Protein AF-A0A4S1W8I6-F1 (afdb_monomer)

Secondary structure (DSSP, 8-state):
------TTSS--SS---HHHHHHHHHHHHHHHHHHHSSEEEEEEEEEEEE-SSEEEEEEEEEEESSTT-S---EEEEEEEEETTS--EEEETTT---

Structure (mmCIF, N/CA/C/O backbone):
data_AF-A0A4S1W8I6-F1
#
_entry.id   AF-A0A4S1W8I6-F1
#
loop_
_atom_site.group_PDB
_atom_site.id
_atom_site.type_symbol
_atom_site.label_atom_id
_atom_site.label_alt_id
_atom_site.label_comp_id
_atom_site.label_asym_id
_atom_site.label_entity_id
_atom_site.label_seq_id
_atom_site.pdbx_PDB_ins_code
_atom_site.Cartn_x
_atom_site.Cartn_y
_atom_site.Cartn_z
_atom_site.occupancy
_atom_site.B_iso_or_equiv
_atom_site.auth_seq_id
_atom_site.auth_comp_id
_atom_site.auth_asym_id
_atom_site.auth_atom_id
_atom_site.pdbx_PDB_model_num
ATOM 1 N N . MET A 1 1 ? -9.635 1.927 -38.902 1.00 42.09 1 MET A N 1
ATOM 2 C CA . MET A 1 1 ? -10.028 1.841 -37.483 1.00 42.09 1 MET A CA 1
ATOM 3 C C . MET A 1 1 ? -9.776 0.397 -37.063 1.00 42.09 1 MET A C 1
ATOM 5 O O . MET A 1 1 ? -10.623 -0.432 -37.365 1.00 42.09 1 MET A O 1
ATOM 9 N N . PRO A 1 2 ? -8.584 0.035 -36.561 1.00 39.44 2 PRO A N 1
ATOM 10 C CA . PRO A 1 2 ? -8.314 -1.339 -36.157 1.00 39.44 2 PRO A CA 1
ATOM 11 C C . PRO A 1 2 ? -8.496 -1.500 -34.643 1.00 39.44 2 PRO A C 1
ATOM 13 O O . PRO A 1 2 ? -7.906 -0.751 -33.872 1.00 39.44 2 PRO A O 1
ATOM 16 N N . ASP A 1 3 ? -9.380 -2.437 -34.297 1.00 42.81 3 ASP A N 1
ATOM 17 C C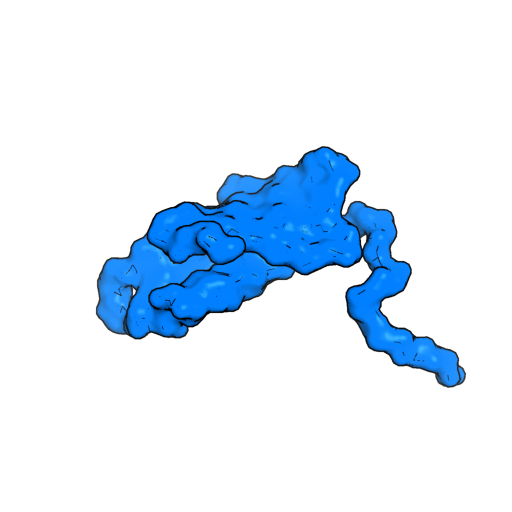A . ASP A 1 3 ? -9.399 -3.306 -33.114 1.00 42.81 3 ASP A CA 1
ATOM 18 C C . ASP A 1 3 ? -8.689 -2.765 -31.861 1.00 42.81 3 ASP A C 1
ATOM 20 O O . ASP A 1 3 ? -7.470 -2.846 -31.757 1.00 42.81 3 ASP A O 1
ATOM 24 N N . ILE A 1 4 ? -9.453 -2.194 -30.921 1.00 43.81 4 ILE A N 1
ATOM 25 C CA . ILE A 1 4 ? -8.957 -1.766 -29.605 1.00 43.81 4 ILE A CA 1
ATOM 26 C C . ILE A 1 4 ? -8.945 -3.015 -28.714 1.00 43.81 4 ILE A C 1
ATOM 28 O O . ILE A 1 4 ? -10.016 -3.426 -28.253 1.00 43.81 4 ILE A 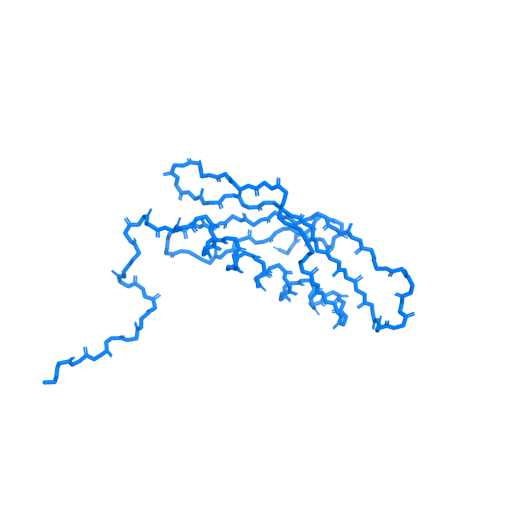O 1
ATOM 32 N N . PRO A 1 5 ? -7.783 -3.633 -28.443 1.00 41.09 5 PRO A N 1
ATOM 33 C CA . PRO A 1 5 ? -7.710 -4.723 -27.489 1.00 41.09 5 PRO A CA 1
ATOM 34 C C . PRO A 1 5 ? -7.923 -4.112 -26.103 1.00 41.09 5 PRO A C 1
ATOM 36 O O . PRO A 1 5 ? -7.398 -3.036 -25.810 1.00 41.09 5 PRO A O 1
ATOM 39 N N . ALA A 1 6 ? -8.686 -4.778 -25.235 1.00 38.53 6 ALA A N 1
ATOM 40 C CA . ALA A 1 6 ? -8.767 -4.394 -23.829 1.00 38.53 6 ALA A CA 1
ATOM 41 C C . ALA A 1 6 ? -7.330 -4.191 -23.287 1.00 38.53 6 ALA A C 1
ATOM 43 O O . ALA A 1 6 ? -6.542 -5.140 -23.368 1.00 38.53 6 ALA A O 1
ATOM 44 N N . PRO A 1 7 ? -6.952 -2.996 -22.783 1.00 36.47 7 PRO A N 1
ATOM 45 C CA . PRO A 1 7 ? -5.568 -2.656 -22.426 1.00 36.47 7 PRO A CA 1
ATOM 46 C C . PRO A 1 7 ? -5.139 -3.317 -21.103 1.00 36.47 7 PRO A C 1
ATOM 48 O O . PRO A 1 7 ? -4.759 -2.659 -20.140 1.00 36.47 7 PRO A O 1
ATOM 51 N N . GLY A 1 8 ? -5.278 -4.640 -21.021 1.00 40.66 8 GLY A N 1
ATOM 52 C CA . GLY A 1 8 ? -5.188 -5.402 -19.783 1.00 40.66 8 GLY A CA 1
ATOM 53 C C . GLY A 1 8 ? -3.998 -6.350 -19.671 1.00 40.66 8 GLY A C 1
ATOM 54 O O . GLY A 1 8 ? -3.672 -6.711 -18.546 1.00 40.66 8 GLY A O 1
ATOM 55 N N . ALA A 1 9 ? -3.340 -6.767 -20.763 1.00 38.16 9 ALA A N 1
ATOM 56 C CA . ALA A 1 9 ? -2.388 -7.886 -20.646 1.00 38.16 9 ALA A CA 1
ATOM 57 C C . ALA A 1 9 ? -1.179 -7.926 -21.603 1.00 38.16 9 ALA A C 1
ATOM 59 O O . ALA A 1 9 ? -0.202 -8.581 -21.257 1.00 38.16 9 ALA A O 1
ATOM 60 N N . ALA A 1 10 ? -1.192 -7.262 -22.766 1.00 40.44 10 ALA A N 1
ATOM 61 C CA . ALA A 1 10 ? -0.157 -7.472 -23.797 1.00 40.44 10 ALA A CA 1
ATOM 62 C C . ALA A 1 10 ? 0.977 -6.421 -23.840 1.00 40.44 10 ALA A C 1
ATOM 64 O O . ALA A 1 10 ? 1.955 -6.635 -24.544 1.00 40.44 10 ALA A O 1
ATOM 65 N N . ASP A 1 11 ? 0.882 -5.334 -23.067 1.00 43.31 11 ASP A N 1
ATOM 66 C CA . ASP A 1 11 ? 1.844 -4.207 -23.066 1.00 43.31 11 ASP A CA 1
ATOM 67 C C . ASP A 1 11 ? 2.774 -4.201 -21.826 1.00 43.31 11 ASP A C 1
ATOM 69 O O . ASP A 1 11 ? 3.252 -3.171 -21.360 1.00 43.31 11 ASP A O 1
ATOM 73 N N . TYR A 1 12 ? 2.996 -5.365 -21.209 1.00 50.88 12 TYR A N 1
ATOM 74 C CA . TYR A 1 12 ? 3.759 -5.485 -19.959 1.00 50.88 12 TYR A CA 1
ATOM 75 C C . TYR A 1 12 ? 5.249 -5.806 -20.228 1.00 50.88 12 TYR A C 1
ATOM 77 O O . TYR A 1 12 ? 5.711 -6.899 -19.911 1.00 50.88 12 TYR A O 1
ATOM 85 N N . ASP A 1 13 ? 6.011 -4.849 -20.777 1.00 43.38 13 ASP A N 1
ATOM 86 C CA . ASP A 1 13 ? 7.410 -5.026 -21.250 1.00 43.38 13 ASP A CA 1
ATOM 87 C C . ASP A 1 13 ? 8.509 -4.581 -20.245 1.00 43.38 13 ASP A C 1
ATOM 89 O O . ASP A 1 13 ? 9.652 -4.310 -20.598 1.00 43.38 13 ASP A O 1
ATOM 93 N N . GLY A 1 14 ? 8.196 -4.498 -18.945 1.00 42.00 14 GLY A N 1
ATOM 94 C CA . GLY A 1 14 ? 9.195 -4.201 -17.898 1.00 42.00 14 GLY A CA 1
ATOM 95 C C . GLY A 1 14 ? 9.375 -2.721 -17.528 1.00 42.00 14 GLY A C 1
ATOM 96 O O . GLY A 1 14 ? 10.269 -2.398 -16.748 1.00 42.00 14 GLY A O 1
ATOM 97 N N . LEU A 1 15 ? 8.494 -1.837 -18.001 1.00 46.12 15 LEU A N 1
ATOM 98 C CA . LEU A 1 15 ? 8.540 -0.391 -17.761 1.00 46.12 15 LEU A CA 1
ATOM 99 C C . LEU A 1 15 ? 7.458 0.079 -16.771 1.00 46.12 15 LEU A C 1
ATOM 101 O O . LEU A 1 15 ? 6.631 0.930 -17.077 1.00 46.12 15 LEU A O 1
ATOM 105 N N . TYR A 1 16 ? 7.415 -0.499 -15.573 1.00 54.28 16 TYR A N 1
ATOM 106 C CA . TYR A 1 16 ? 6.645 0.131 -14.500 1.00 54.28 16 TYR A CA 1
ATOM 107 C C . TYR A 1 16 ? 7.473 1.282 -13.932 1.00 54.28 16 TYR A C 1
ATOM 109 O O . TYR A 1 16 ? 8.439 1.029 -13.212 1.00 54.28 16 TYR A O 1
ATOM 117 N N . ASP A 1 17 ? 7.097 2.523 -14.254 1.00 65.31 17 ASP A N 1
ATOM 118 C CA . ASP A 1 17 ? 7.520 3.704 -13.503 1.00 65.31 17 ASP A CA 1
ATOM 119 C C . ASP A 1 17 ? 7.279 3.459 -12.012 1.00 65.31 17 ASP A C 1
ATOM 121 O O . ASP A 1 17 ? 6.255 2.885 -11.614 1.00 65.31 17 ASP A O 1
ATOM 125 N N . GLN A 1 18 ? 8.227 3.888 -11.180 1.00 68.56 18 GLN A N 1
ATOM 126 C CA . GLN A 1 18 ? 8.142 3.708 -9.731 1.00 68.56 18 GLN A CA 1
ATOM 127 C C . GLN A 1 18 ? 6.809 4.253 -9.185 1.00 68.56 18 GLN A C 1
ATOM 129 O O . GLN A 1 18 ? 6.232 3.643 -8.284 1.00 68.56 18 GLN A O 1
ATOM 134 N N . ASP A 1 19 ? 6.296 5.332 -9.780 1.00 74.25 19 ASP A N 1
ATOM 135 C CA . ASP A 1 19 ? 4.986 5.913 -9.484 1.00 74.25 19 ASP A CA 1
ATOM 136 C C . ASP A 1 19 ? 3.825 4.975 -9.831 1.00 74.25 19 ASP A C 1
ATOM 138 O O . ASP A 1 19 ? 2.993 4.690 -8.977 1.00 74.25 19 ASP A O 1
ATOM 142 N N . ALA A 1 20 ? 3.792 4.408 -11.041 1.00 75.44 20 ALA A N 1
ATOM 143 C CA . ALA A 1 20 ? 2.722 3.499 -11.456 1.00 75.44 20 ALA A CA 1
ATOM 144 C C . ALA A 1 20 ? 2.683 2.219 -10.603 1.00 75.44 20 ALA A C 1
ATOM 146 O O . ALA A 1 20 ? 1.610 1.691 -10.299 1.00 75.44 20 ALA A O 1
ATOM 147 N N . ALA A 1 21 ? 3.853 1.713 -10.203 1.00 77.00 21 ALA A N 1
ATOM 148 C CA . ALA A 1 21 ? 3.943 0.563 -9.313 1.00 77.00 21 ALA A CA 1
ATOM 149 C C . ALA A 1 21 ? 3.450 0.920 -7.902 1.00 77.00 21 ALA A C 1
ATOM 151 O O . ALA A 1 21 ? 2.673 0.166 -7.312 1.00 77.00 21 ALA A O 1
ATOM 152 N N . ALA A 1 22 ? 3.863 2.082 -7.384 1.00 79.88 22 ALA A N 1
ATOM 153 C CA . ALA A 1 22 ? 3.425 2.580 -6.088 1.00 79.88 22 ALA A CA 1
ATOM 154 C C . ALA A 1 22 ? 1.912 2.823 -6.045 1.00 79.88 22 ALA A C 1
ATOM 156 O O . ALA A 1 22 ? 1.283 2.398 -5.081 1.00 79.88 22 ALA A O 1
ATOM 157 N N . ASP A 1 23 ? 1.326 3.409 -7.089 1.00 82.38 23 ASP A N 1
ATOM 158 C CA . ASP A 1 23 ? -0.108 3.698 -7.184 1.00 82.38 23 ASP A CA 1
ATOM 159 C C . ASP A 1 23 ? -0.939 2.406 -7.207 1.00 82.38 23 ASP A C 1
ATOM 161 O O . ASP A 1 23 ? -1.817 2.200 -6.370 1.00 82.38 23 ASP A O 1
ATOM 165 N N . ARG A 1 24 ? -0.563 1.437 -8.057 1.00 83.00 24 ARG A N 1
ATOM 166 C CA . ARG A 1 24 ? -1.197 0.105 -8.088 1.00 83.00 24 ARG A CA 1
ATOM 167 C C . ARG A 1 24 ? -1.138 -0.602 -6.740 1.00 83.00 24 ARG A C 1
ATOM 169 O O . ARG A 1 24 ? -2.115 -1.218 -6.314 1.00 83.00 24 ARG A O 1
ATOM 176 N N . CYS A 1 25 ? 0.013 -0.534 -6.082 1.00 83.44 25 CYS A N 1
ATOM 177 C CA . CYS A 1 25 ? 0.198 -1.136 -4.774 1.00 83.44 25 CYS A CA 1
ATOM 178 C C . CYS A 1 25 ? -0.537 -0.387 -3.665 1.00 83.44 25 CYS A C 1
ATOM 180 O O . CYS A 1 25 ? -1.015 -1.033 -2.736 1.00 83.44 25 CYS A O 1
ATOM 182 N N . ALA A 1 26 ? -0.653 0.936 -3.760 1.00 84.69 26 ALA A N 1
ATOM 183 C CA . ALA A 1 26 ? -1.437 1.732 -2.833 1.00 84.69 26 ALA A CA 1
ATOM 184 C C . ALA A 1 26 ? -2.917 1.358 -2.935 1.00 84.69 26 ALA A C 1
ATOM 186 O O . ALA A 1 26 ? -3.501 0.981 -1.927 1.00 84.69 26 ALA A O 1
ATOM 187 N N . VAL A 1 27 ? -3.476 1.311 -4.148 1.00 85.69 27 VAL A N 1
ATOM 188 C CA . VAL A 1 27 ? -4.873 0.912 -4.384 1.00 85.69 27 VAL A CA 1
ATOM 189 C C . VAL A 1 27 ? -5.153 -0.501 -3.869 1.00 85.69 27 VAL A C 1
ATOM 191 O O . VAL A 1 27 ? -6.166 -0.735 -3.208 1.00 85.69 27 VAL A O 1
ATOM 194 N N . ALA A 1 28 ? -4.256 -1.456 -4.132 1.00 85.81 28 ALA A N 1
ATOM 195 C CA . ALA A 1 28 ? -4.406 -2.821 -3.631 1.00 85.81 28 ALA A CA 1
ATOM 196 C C . ALA A 1 28 ? -4.314 -2.881 -2.093 1.00 85.81 28 ALA A C 1
ATOM 198 O O . ALA A 1 28 ? -5.089 -3.593 -1.456 1.00 85.81 28 ALA A O 1
ATOM 199 N N . ALA A 1 29 ? -3.414 -2.096 -1.489 1.00 86.00 29 ALA A N 1
ATOM 200 C CA . ALA A 1 29 ? -3.286 -1.991 -0.039 1.00 86.00 29 ALA A CA 1
ATOM 201 C C . ALA A 1 29 ? -4.508 -1.360 0.617 1.00 86.00 29 ALA A C 1
ATOM 203 O O . ALA A 1 29 ? -4.974 -1.871 1.630 1.00 86.00 29 ALA A O 1
ATOM 204 N N . GLU A 1 30 ? -5.056 -0.301 0.031 1.00 86.69 30 GLU A N 1
ATOM 205 C CA . GLU A 1 30 ? -6.293 0.326 0.488 1.00 86.69 30 GLU A CA 1
ATOM 206 C C . GLU A 1 30 ? -7.465 -0.638 0.365 1.00 86.69 30 GLU A C 1
ATOM 208 O O . GLU A 1 30 ? -8.184 -0.824 1.337 1.00 86.69 30 GLU A O 1
ATOM 213 N N . THR A 1 31 ? -7.608 -1.321 -0.773 1.00 86.12 31 THR A N 1
ATOM 214 C CA . THR A 1 31 ? -8.686 -2.296 -0.991 1.00 86.12 31 THR A CA 1
ATOM 215 C C . THR A 1 31 ? -8.630 -3.420 0.039 1.00 86.12 31 THR A C 1
ATOM 217 O O . THR A 1 31 ? -9.648 -3.754 0.640 1.00 86.12 31 THR A O 1
ATOM 220 N N . GLN A 1 32 ? -7.444 -3.984 0.285 1.00 83.62 32 GLN A N 1
ATOM 221 C CA . GLN A 1 32 ? -7.284 -5.057 1.261 1.00 83.62 32 GLN A CA 1
ATOM 222 C C . GLN A 1 32 ? -7.513 -4.554 2.687 1.00 83.62 32 GLN A C 1
ATOM 224 O O . GLN A 1 32 ? -8.231 -5.181 3.457 1.00 83.62 32 GLN A O 1
ATOM 229 N N . ALA A 1 33 ? -6.976 -3.387 3.034 1.00 82.75 33 ALA A N 1
ATOM 230 C CA . ALA A 1 33 ? -7.193 -2.765 4.332 1.00 82.75 33 ALA A CA 1
ATOM 231 C C . ALA A 1 33 ? -8.667 -2.373 4.564 1.00 82.75 33 ALA A C 1
ATOM 233 O O . ALA A 1 33 ? -9.155 -2.485 5.688 1.00 82.75 33 ALA A O 1
ATOM 234 N N . GLN A 1 34 ? -9.398 -1.989 3.512 1.00 83.88 34 GLN A N 1
ATOM 235 C CA . GLN A 1 34 ? -10.837 -1.717 3.552 1.00 83.88 34 GLN A CA 1
ATOM 236 C C . GLN A 1 34 ? -11.671 -2.963 3.886 1.00 83.88 34 GLN A C 1
ATOM 238 O O . GLN A 1 34 ? -12.809 -2.840 4.334 1.00 83.88 34 GLN A O 1
ATOM 243 N N . GLN A 1 35 ? -11.127 -4.170 3.701 1.00 82.62 35 GLN A N 1
ATOM 244 C CA . GLN A 1 35 ? -11.791 -5.396 4.156 1.00 82.62 35 GLN A CA 1
ATOM 245 C C . GLN A 1 35 ? -11.761 -5.533 5.682 1.00 82.62 35 GLN A C 1
ATOM 247 O O . GLN A 1 35 ? -12.629 -6.188 6.253 1.00 82.62 35 GLN A O 1
ATOM 252 N N . PHE A 1 36 ? -10.776 -4.915 6.338 1.00 77.31 36 PHE A N 1
ATOM 253 C CA . PHE A 1 36 ? -10.611 -4.956 7.791 1.00 77.31 36 PHE A CA 1
ATOM 254 C C . PHE A 1 36 ? -11.176 -3.714 8.487 1.00 77.31 36 PHE A C 1
ATOM 256 O O . PHE A 1 36 ? -11.557 -3.797 9.650 1.00 77.31 36 PHE A O 1
ATOM 263 N N . ALA A 1 37 ? -11.239 -2.572 7.799 1.00 80.81 37 ALA A N 1
ATOM 264 C CA . ALA A 1 37 ? -11.713 -1.308 8.353 1.00 80.81 37 ALA A CA 1
ATOM 265 C C . ALA A 1 37 ? -12.573 -0.526 7.354 1.00 80.81 37 ALA A C 1
ATOM 267 O O . ALA A 1 37 ? -12.368 -0.588 6.149 1.00 80.81 37 ALA A O 1
ATOM 268 N N . ARG A 1 38 ? -13.508 0.293 7.848 1.00 82.06 38 ARG A N 1
ATOM 269 C CA . ARG A 1 38 ? -14.371 1.134 6.992 1.00 82.06 38 ARG A CA 1
ATOM 270 C 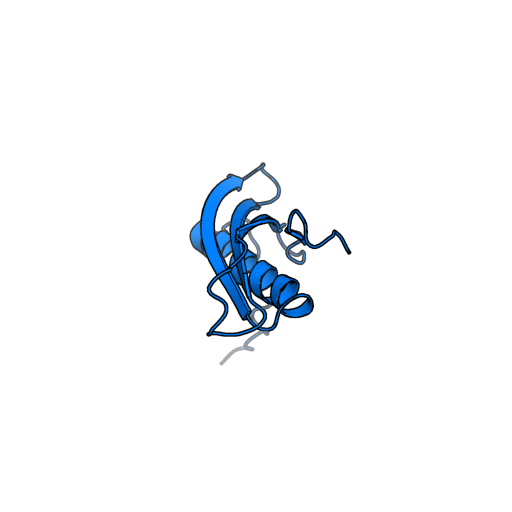C . ARG A 1 38 ? -13.611 2.182 6.183 1.00 82.06 38 ARG A C 1
ATOM 272 O O . ARG A 1 38 ? -14.036 2.546 5.089 1.00 82.06 38 ARG A O 1
ATOM 279 N N . LEU A 1 39 ? -12.522 2.694 6.736 1.00 82.75 39 LEU A N 1
ATOM 280 C CA . LEU A 1 39 ? -11.591 3.587 6.073 1.00 82.75 39 LEU A CA 1
ATOM 281 C C . LEU A 1 39 ? -10.243 2.904 6.029 1.00 82.75 39 LEU A C 1
ATOM 283 O O . LEU A 1 39 ? -9.721 2.508 7.067 1.00 82.75 39 LEU A O 1
ATOM 287 N N . ALA A 1 40 ? -9.657 2.846 4.844 1.00 85.19 40 ALA A N 1
ATOM 288 C CA . ALA A 1 40 ? -8.243 2.599 4.709 1.00 85.19 40 ALA A CA 1
ATOM 289 C C . ALA A 1 40 ? -7.659 3.555 3.687 1.00 85.19 40 ALA A C 1
ATOM 291 O O . ALA A 1 40 ? -8.257 3.782 2.635 1.00 85.19 40 ALA A O 1
ATOM 292 N N . ARG A 1 41 ? -6.513 4.137 4.027 1.00 86.25 41 ARG A N 1
ATOM 293 C CA . ARG A 1 41 ? -5.817 5.064 3.152 1.00 86.25 41 ARG A CA 1
ATOM 294 C C . ARG A 1 41 ? -4.318 4.908 3.260 1.00 86.25 41 ARG A C 1
ATOM 296 O O . ARG A 1 41 ? -3.768 4.954 4.359 1.00 86.25 41 ARG A O 1
ATOM 303 N N . VAL A 1 42 ? -3.641 4.784 2.128 1.00 87.69 42 VAL A N 1
ATOM 304 C CA . VAL A 1 42 ? -2.179 4.839 2.113 1.00 87.69 42 VAL A CA 1
ATOM 305 C C . VAL A 1 42 ? -1.738 6.281 2.323 1.00 87.69 42 VAL A C 1
ATOM 307 O O . VAL A 1 42 ? -2.126 7.183 1.587 1.00 87.69 42 VAL A O 1
ATOM 310 N N . THR A 1 43 ? -0.939 6.511 3.362 1.00 85.88 43 THR A N 1
ATOM 311 C CA . THR A 1 43 ? -0.478 7.857 3.732 1.00 85.88 43 THR A CA 1
ATOM 312 C C . THR A 1 43 ? 0.941 8.146 3.305 1.00 85.88 43 THR A C 1
ATOM 314 O O . THR A 1 43 ? 1.289 9.300 3.070 1.00 85.88 43 THR A O 1
ATOM 317 N N . ALA A 1 44 ? 1.772 7.113 3.218 1.00 85.06 44 ALA A N 1
ATOM 318 C CA . ALA A 1 44 ? 3.162 7.273 2.842 1.00 85.06 44 ALA A CA 1
ATOM 319 C C . ALA A 1 44 ? 3.689 6.010 2.176 1.00 85.06 44 ALA A C 1
ATOM 321 O O . ALA A 1 44 ? 3.491 4.906 2.681 1.00 85.06 44 ALA A O 1
ATOM 322 N N . ILE A 1 45 ? 4.443 6.185 1.097 1.00 87.12 45 ILE A N 1
ATOM 323 C CA . ILE A 1 45 ? 5.339 5.160 0.570 1.00 87.12 45 ILE A CA 1
ATOM 324 C C . ILE A 1 45 ? 6.712 5.415 1.191 1.00 87.12 45 ILE A C 1
ATOM 326 O O . ILE A 1 45 ? 7.268 6.500 1.058 1.00 87.12 45 ILE A O 1
ATOM 330 N N . THR A 1 46 ? 7.238 4.437 1.921 1.00 85.69 46 THR A N 1
ATOM 331 C CA . THR A 1 46 ? 8.535 4.541 2.606 1.00 85.69 46 THR A CA 1
ATOM 332 C C . THR A 1 46 ? 9.676 3.930 1.808 1.00 85.69 46 THR A C 1
ATOM 3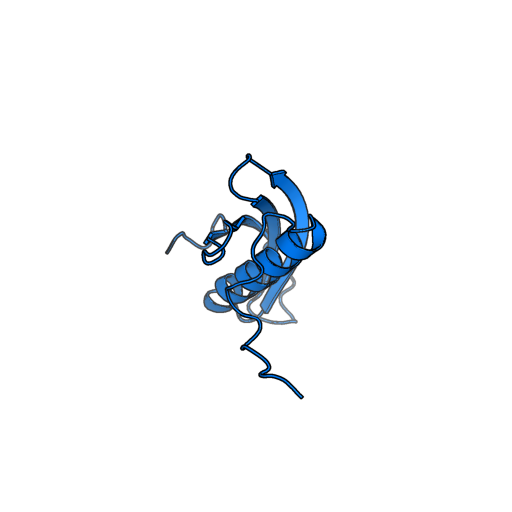34 O O . THR A 1 46 ? 10.823 4.293 2.026 1.00 85.69 46 THR A O 1
ATOM 337 N N . ASP A 1 47 ? 9.376 2.969 0.936 1.00 84.50 47 ASP A N 1
ATOM 338 C CA . ASP A 1 47 ? 10.381 2.202 0.205 1.00 84.50 47 ASP A CA 1
ATOM 339 C C . ASP A 1 47 ? 9.786 1.775 -1.135 1.00 84.50 47 ASP A C 1
ATOM 341 O O . ASP A 1 47 ? 8.647 1.304 -1.189 1.00 84.50 47 ASP A O 1
ATOM 345 N N . ASN A 1 48 ? 10.551 1.911 -2.210 1.00 80.56 48 ASN A N 1
ATOM 346 C CA . ASN A 1 48 ? 10.195 1.340 -3.498 1.00 80.56 48 ASN A CA 1
ATOM 347 C C . ASN A 1 48 ? 11.444 0.733 -4.129 1.00 80.56 48 ASN A C 1
ATOM 349 O O . ASN A 1 48 ? 12.396 1.443 -4.446 1.00 80.56 48 ASN A O 1
ATOM 353 N N . LEU A 1 49 ? 11.459 -0.591 -4.248 1.00 81.38 49 LEU A N 1
ATOM 354 C CA . LEU A 1 49 ? 12.637 -1.336 -4.658 1.00 81.38 49 LEU A CA 1
ATOM 355 C C . LEU A 1 49 ? 12.303 -2.302 -5.786 1.00 81.38 49 LEU A C 1
ATOM 357 O O . LEU A 1 49 ? 11.506 -3.226 -5.620 1.00 81.38 49 LEU A O 1
ATOM 361 N N . TRP A 1 50 ? 12.976 -2.140 -6.919 1.00 78.00 50 TRP A N 1
ATOM 362 C CA . TRP A 1 50 ? 12.958 -3.129 -7.988 1.00 78.00 50 TRP A CA 1
ATOM 363 C C . TRP A 1 50 ? 13.974 -4.229 -7.693 1.00 78.00 50 TRP A C 1
ATOM 365 O O . TRP A 1 50 ? 15.165 -3.964 -7.543 1.00 78.00 50 TRP A O 1
ATOM 375 N N . ASN A 1 51 ? 13.523 -5.481 -7.628 1.00 71.56 51 ASN A N 1
ATOM 376 C CA . ASN A 1 51 ? 14.403 -6.629 -7.376 1.00 71.56 51 ASN A CA 1
ATOM 377 C C . ASN A 1 51 ? 14.840 -7.365 -8.659 1.00 71.56 51 ASN A C 1
ATOM 379 O O . ASN A 1 51 ? 15.220 -8.535 -8.595 1.00 71.56 51 ASN A O 1
ATOM 383 N N . GLY A 1 52 ? 14.724 -6.727 -9.829 1.00 69.69 52 GLY A N 1
ATOM 384 C CA . GLY A 1 52 ? 15.046 -7.324 -11.131 1.00 69.69 52 GLY A CA 1
ATOM 385 C C . GLY A 1 52 ? 13.912 -8.143 -11.760 1.00 69.69 52 GLY A C 1
ATOM 386 O O . GLY A 1 52 ? 13.957 -8.418 -12.953 1.00 69.69 52 GLY A O 1
ATOM 387 N N . LYS A 1 53 ? 12.891 -8.529 -10.982 1.00 73.62 53 LYS A N 1
ATOM 388 C CA . LYS A 1 53 ? 11.752 -9.348 -11.448 1.00 73.62 53 LYS A CA 1
ATOM 389 C C . LYS A 1 53 ? 10.378 -8.857 -10.976 1.00 73.62 53 LYS A C 1
ATOM 391 O O . LYS A 1 53 ? 9.357 -9.364 -11.434 1.00 73.62 53 LYS A O 1
ATOM 396 N N . SER A 1 54 ? 10.347 -7.966 -9.993 1.00 79.50 5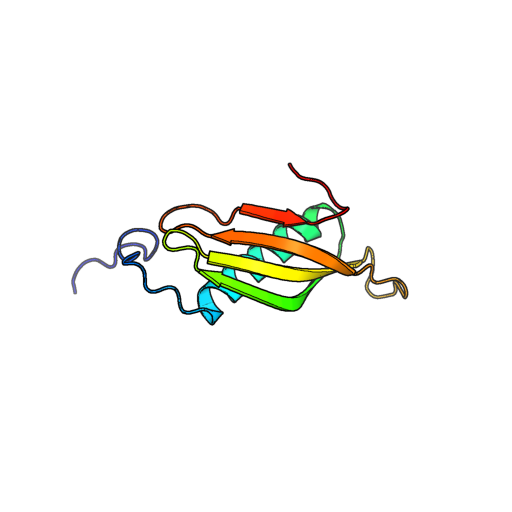4 SER A N 1
ATOM 397 C CA . SER A 1 54 ? 9.147 -7.461 -9.328 1.00 79.50 54 SER A CA 1
ATOM 398 C C . SER A 1 54 ? 9.471 -6.192 -8.542 1.00 79.50 54 SER A C 1
ATOM 400 O O . SER A 1 54 ? 10.568 -6.047 -7.992 1.00 79.50 54 SER A O 1
ATOM 402 N N . TRP A 1 55 ? 8.499 -5.294 -8.464 1.00 82.94 55 TRP A N 1
ATOM 403 C CA . TRP A 1 55 ? 8.550 -4.118 -7.615 1.00 82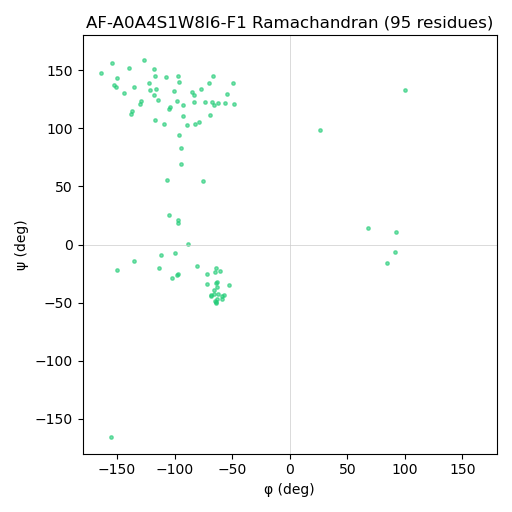.94 55 TRP A CA 1
ATOM 404 C C . TRP A 1 55 ? 8.116 -4.503 -6.209 1.00 82.94 55 TRP A C 1
ATOM 406 O O . TRP A 1 55 ? 7.076 -5.128 -6.020 1.00 82.94 55 TRP A O 1
ATOM 416 N N . VAL A 1 56 ? 8.927 -4.142 -5.224 1.00 85.94 56 VAL A N 1
ATOM 417 C CA . VAL A 1 56 ? 8.621 -4.283 -3.806 1.00 85.94 56 VAL A CA 1
ATOM 418 C C . VAL A 1 56 ? 8.401 -2.886 -3.252 1.00 85.94 56 VAL A C 1
ATOM 420 O O . VAL A 1 56 ? 9.355 -2.151 -3.005 1.00 85.94 56 VAL A O 1
ATOM 423 N N . ILE A 1 57 ? 7.140 -2.537 -3.042 1.00 87.38 57 ILE A N 1
ATOM 424 C CA . ILE A 1 57 ? 6.735 -1.262 -2.462 1.00 87.38 57 ILE A CA 1
ATOM 425 C C . ILE A 1 57 ? 6.403 -1.480 -0.998 1.00 87.38 57 ILE A C 1
ATOM 427 O O . ILE A 1 57 ? 5.679 -2.408 -0.644 1.00 87.38 57 ILE A O 1
ATOM 431 N N . LYS A 1 58 ? 6.937 -0.635 -0.125 1.00 90.31 58 LYS A N 1
ATOM 432 C CA . LYS A 1 58 ? 6.579 -0.610 1.289 1.00 90.31 58 LYS A CA 1
ATOM 433 C C . LYS A 1 58 ? 6.081 0.769 1.639 1.00 90.31 58 LYS A C 1
ATOM 435 O O . LYS A 1 58 ? 6.677 1.773 1.254 1.00 90.31 58 LYS A O 1
ATOM 440 N N . GLY A 1 59 ? 5.032 0.814 2.430 1.00 90.44 59 GLY A N 1
ATOM 441 C CA . GLY A 1 59 ? 4.473 2.064 2.891 1.00 90.44 59 GLY A CA 1
ATOM 442 C C . GLY A 1 59 ? 3.715 1.896 4.185 1.00 90.44 59 GLY A C 1
ATOM 443 O O . GLY A 1 59 ? 3.834 0.890 4.890 1.00 90.44 59 GLY A O 1
ATOM 444 N N . ARG A 1 60 ?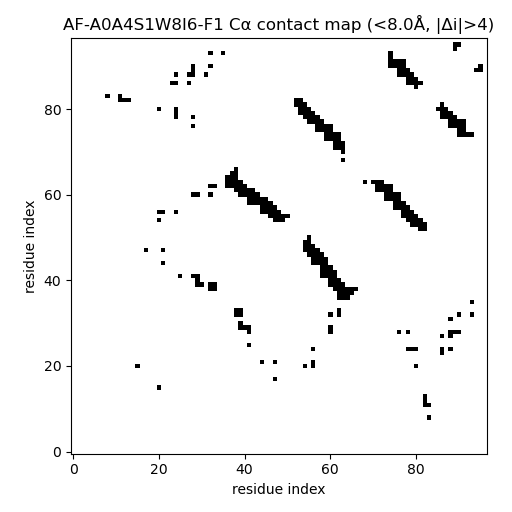 2.930 2.916 4.498 1.00 89.56 60 ARG A N 1
ATOM 445 C CA . ARG A 1 60 ? 2.017 2.937 5.623 1.00 89.56 60 ARG A CA 1
ATOM 446 C C . ARG A 1 60 ? 0.603 3.163 5.124 1.00 89.56 60 ARG A C 1
ATOM 448 O O . ARG A 1 60 ? 0.364 4.048 4.306 1.00 89.56 60 ARG A O 1
ATOM 455 N N . VAL A 1 61 ? -0.307 2.351 5.637 1.00 88.12 61 VAL A N 1
ATOM 456 C CA . VAL A 1 61 ? -1.744 2.465 5.438 1.00 88.12 61 VAL A CA 1
ATOM 457 C C . VAL A 1 61 ? -2.361 2.795 6.785 1.00 88.12 61 VAL A C 1
ATOM 459 O O . VAL A 1 61 ? -2.113 2.123 7.782 1.00 88.12 61 VAL A O 1
ATOM 462 N N . GLU A 1 62 ? -3.098 3.888 6.842 1.00 88.56 62 GLU A N 1
ATOM 463 C CA . GLU A 1 62 ? -3.946 4.202 7.978 1.00 88.56 62 GLU A CA 1
ATOM 464 C C . GLU A 1 62 ? -5.274 3.497 7.791 1.00 88.56 62 GLU A C 1
ATOM 466 O O . GLU A 1 62 ? -5.881 3.599 6.726 1.00 88.56 62 GLU A O 1
ATOM 471 N N . VAL A 1 63 ? -5.725 2.805 8.829 1.00 86.50 63 VAL A N 1
ATOM 472 C CA . VAL A 1 63 ? -7.059 2.215 8.862 1.00 86.50 63 VAL A CA 1
ATOM 473 C C . VAL A 1 63 ? -7.868 2.850 9.981 1.00 86.50 63 VAL A C 1
ATOM 475 O O . VAL A 1 63 ? -7.313 3.215 11.012 1.00 86.50 63 VAL A O 1
ATOM 478 N N . ALA A 1 64 ? -9.166 3.032 9.776 1.00 82.62 64 ALA A N 1
ATOM 479 C CA . ALA A 1 64 ? -10.075 3.564 10.784 1.00 82.62 64 ALA A CA 1
ATOM 480 C C . ALA A 1 64 ? -11.483 2.992 10.593 1.00 82.62 64 ALA A C 1
ATOM 482 O O . ALA A 1 64 ? -11.952 2.812 9.470 1.00 82.62 64 ALA A O 1
ATOM 483 N N . GLU A 1 65 ? -12.198 2.732 11.685 1.00 79.06 65 GLU A N 1
ATOM 484 C CA . GLU A 1 65 ? -13.586 2.257 11.609 1.00 79.06 65 GLU A CA 1
ATOM 485 C C . GLU A 1 65 ? -14.591 3.394 11.362 1.00 79.06 65 GLU A C 1
ATOM 487 O O . GLU A 1 65 ? -15.721 3.165 10.917 1.00 79.06 65 GLU A O 1
ATOM 492 N N . SER A 1 66 ? -14.197 4.644 11.612 1.00 71.12 66 SER A N 1
ATOM 493 C CA . SER A 1 66 ? -15.012 5.829 11.345 1.00 71.12 66 SER A CA 1
ATOM 494 C C . SER A 1 66 ? -14.169 7.081 11.119 1.00 71.12 66 SER A C 1
ATOM 496 O O . SER A 1 66 ? -13.053 7.200 11.603 1.00 71.12 66 SER A O 1
ATOM 498 N N . TYR A 1 67 ? -14.720 8.069 10.407 1.00 63.28 67 TYR A N 1
ATOM 499 C CA . TYR A 1 67 ? -14.053 9.367 10.195 1.00 63.28 67 TYR A CA 1
ATOM 500 C C . TYR A 1 67 ? -13.775 10.128 11.504 1.00 63.28 67 TYR A C 1
ATOM 502 O O . TYR A 1 67 ? -12.883 10.972 11.538 1.00 63.28 67 TYR A O 1
ATOM 510 N N . ASN A 1 68 ? -14.539 9.820 12.557 1.00 65.62 68 ASN A N 1
ATOM 511 C CA . ASN A 1 68 ? -14.400 10.376 13.905 1.00 65.62 68 ASN A CA 1
ATOM 512 C C . ASN A 1 68 ? -13.427 9.595 14.798 1.00 65.62 68 ASN A C 1
ATOM 514 O O . ASN A 1 68 ? -13.251 9.969 15.957 1.00 65.62 68 ASN A O 1
ATOM 518 N N . ASP A 1 69 ? -12.803 8.526 14.296 1.00 66.38 69 ASP A N 1
ATOM 519 C CA . ASP A 1 69 ? -11.776 7.835 15.064 1.00 66.38 69 ASP A CA 1
ATOM 520 C C . ASP A 1 69 ? -10.538 8.727 15.180 1.00 66.38 69 ASP A C 1
ATOM 522 O O . ASP A 1 69 ? -9.838 9.008 14.203 1.00 66.38 69 ASP A O 1
ATOM 526 N N . ALA A 1 70 ? -10.273 9.190 16.403 1.00 63.25 70 ALA A N 1
ATOM 527 C CA . ALA A 1 70 ? -9.035 9.887 16.741 1.00 63.25 70 ALA A CA 1
ATOM 528 C C . ALA A 1 70 ? -7.820 8.951 16.615 1.00 63.25 70 ALA A C 1
ATOM 530 O O . ALA A 1 70 ? -6.696 9.399 16.390 1.00 63.25 70 ALA A O 1
ATOM 531 N N . THR A 1 71 ? -8.058 7.645 16.725 1.00 66.06 71 THR A N 1
ATOM 532 C CA . THR A 1 71 ? -7.063 6.592 16.571 1.00 66.06 71 THR A CA 1
ATOM 533 C C . THR A 1 71 ? -7.144 6.081 15.140 1.00 66.06 71 THR A C 1
ATOM 535 O O . THR A 1 71 ? -7.954 5.220 14.827 1.00 66.06 71 THR A O 1
ATOM 538 N N . LYS A 1 72 ? -6.311 6.627 14.251 1.00 74.75 72 LYS A N 1
ATOM 539 C CA . LYS A 1 72 ? -6.076 6.070 12.912 1.00 74.75 72 LYS A CA 1
ATOM 540 C C . LYS A 1 72 ? -4.842 5.177 12.989 1.00 74.75 72 LYS A C 1
ATOM 542 O O . LYS A 1 72 ? -3.733 5.673 12.772 1.00 74.75 72 LYS A O 1
ATOM 547 N N . PRO A 1 73 ? -4.963 3.905 13.414 1.00 80.00 73 PRO A N 1
ATOM 548 C CA . PRO A 1 73 ? -3.810 3.029 13.480 1.00 80.00 73 PRO A CA 1
ATOM 549 C C . PRO A 1 73 ? -3.141 2.944 12.105 1.00 80.00 73 PRO A C 1
ATOM 551 O O . PRO A 1 73 ? -3.745 2.591 11.092 1.00 80.00 73 PRO A O 1
ATOM 554 N N . SER A 1 74 ? -1.866 3.327 12.083 1.00 84.69 74 SER A N 1
ATOM 555 C CA . SER A 1 74 ? -1.019 3.280 10.898 1.00 84.69 74 SER A CA 1
ATOM 556 C C . SER A 1 74 ? -0.275 1.951 10.865 1.00 84.69 74 SER A C 1
ATOM 558 O O . SER A 1 74 ? 0.642 1.712 11.658 1.00 84.69 74 SER A O 1
ATOM 560 N N . HIS A 1 75 ? -0.648 1.104 9.916 1.00 87.38 75 HIS A N 1
ATOM 561 C CA . HIS A 1 75 ? -0.029 -0.187 9.668 1.00 87.38 75 HIS A CA 1
ATOM 562 C C . HIS A 1 75 ? 0.993 -0.082 8.550 1.00 87.38 75 HIS A C 1
ATOM 564 O O . HIS A 1 75 ? 0.821 0.662 7.587 1.00 87.38 75 HIS A O 1
ATOM 570 N N . LYS A 1 76 ? 2.081 -0.840 8.662 1.00 89.62 76 LYS A N 1
ATOM 571 C CA . LYS A 1 76 ? 3.020 -0.975 7.550 1.00 89.62 76 LYS A CA 1
ATOM 572 C C . LYS A 1 76 ? 2.418 -1.939 6.545 1.00 89.62 76 LYS A C 1
ATOM 574 O O . LYS A 1 76 ? 1.959 -3.004 6.936 1.00 89.62 76 LYS A O 1
ATOM 579 N N . PHE A 1 77 ? 2.452 -1.597 5.268 1.00 88.88 77 PHE A N 1
ATOM 580 C CA . PHE A 1 77 ? 2.106 -2.536 4.212 1.00 88.88 77 PHE A CA 1
ATOM 581 C C . PHE A 1 77 ? 3.303 -2.766 3.303 1.00 88.88 77 PHE A C 1
ATOM 583 O O . PHE A 1 77 ? 4.167 -1.903 3.127 1.00 88.88 77 PHE A O 1
ATOM 590 N N . ARG A 1 78 ? 3.339 -3.956 2.724 1.00 89.62 78 ARG A N 1
ATOM 591 C CA . ARG A 1 78 ? 4.307 -4.382 1.733 1.00 89.62 78 ARG A CA 1
ATOM 592 C C . ARG A 1 78 ? 3.549 -4.954 0.554 1.00 89.62 78 ARG A C 1
ATOM 594 O O . ARG A 1 78 ? 2.805 -5.909 0.707 1.00 89.62 78 ARG A O 1
ATOM 601 N N . CYS A 1 79 ? 3.785 -4.404 -0.619 1.00 87.44 79 CYS A N 1
ATOM 602 C CA . CYS A 1 79 ? 3.219 -4.871 -1.862 1.00 87.44 79 CYS A CA 1
ATOM 603 C C . CYS A 1 79 ? 4.327 -5.373 -2.784 1.00 87.44 79 CYS A C 1
ATOM 605 O O . CYS A 1 79 ? 5.366 -4.730 -2.927 1.00 87.44 79 CYS A O 1
ATOM 607 N N . SER A 1 80 ? 4.116 -6.537 -3.387 1.00 86.81 80 SER A N 1
ATOM 608 C CA . SER A 1 80 ? 5.013 -7.127 -4.375 1.00 86.81 80 SER A CA 1
ATOM 609 C C . SER A 1 80 ? 4.269 -7.240 -5.701 1.00 86.81 80 SER A C 1
ATOM 611 O O . SER A 1 80 ? 3.388 -8.084 -5.842 1.00 86.81 80 SER A O 1
ATOM 613 N N . LEU A 1 81 ? 4.614 -6.388 -6.664 1.00 81.56 81 LEU A N 1
ATOM 614 C CA . LEU A 1 81 ? 4.017 -6.369 -7.997 1.00 81.56 81 LEU A CA 1
ATOM 615 C C . LEU A 1 81 ? 4.983 -6.996 -9.001 1.00 81.56 81 LEU A C 1
ATOM 617 O O . LEU A 1 81 ? 6.092 -6.503 -9.214 1.00 81.56 81 LEU A O 1
ATOM 621 N N . ARG A 1 82 ? 4.563 -8.086 -9.638 1.00 78.19 82 ARG A N 1
ATOM 622 C CA . ARG A 1 82 ? 5.311 -8.740 -10.716 1.00 78.19 82 ARG A CA 1
ATOM 623 C C . ARG A 1 82 ? 4.607 -8.481 -12.047 1.00 78.19 82 ARG A C 1
ATOM 625 O O . ARG A 1 82 ? 3.383 -8.463 -12.102 1.00 78.19 82 ARG A O 1
ATOM 632 N N . ALA A 1 83 ? 5.383 -8.315 -13.117 1.00 66.50 83 ALA A N 1
ATOM 633 C CA . ALA A 1 83 ? 4.837 -8.160 -14.463 1.00 66.50 83 ALA A CA 1
ATOM 634 C C . ALA A 1 83 ? 3.895 -9.331 -14.809 1.00 66.50 83 ALA A C 1
ATOM 636 O O . ALA A 1 83 ? 4.232 -10.498 -14.585 1.00 66.50 83 ALA A O 1
ATOM 637 N N . GLY A 1 84 ? 2.691 -9.008 -15.289 1.00 67.12 84 GLY A N 1
ATOM 638 C CA .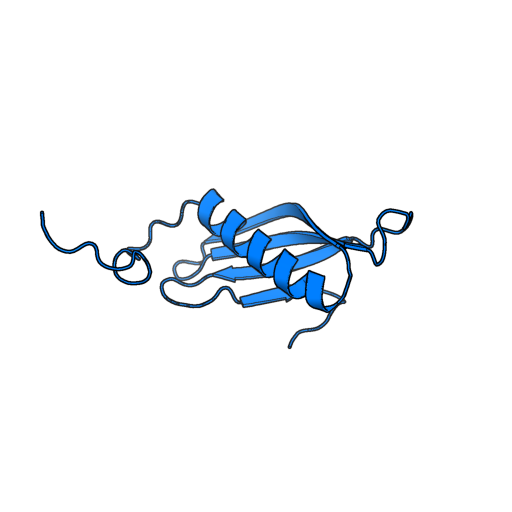 GLY A 1 84 ? 1.661 -9.991 -15.634 1.00 67.12 84 GLY A CA 1
ATOM 639 C C . GLY A 1 84 ? 1.056 -10.762 -14.452 1.00 67.12 84 GLY A C 1
ATOM 640 O O . GLY A 1 84 ? 0.435 -11.793 -14.676 1.00 67.12 84 GLY A O 1
ATOM 641 N N . ASN A 1 85 ? 1.259 -10.322 -13.205 1.00 73.38 85 ASN A N 1
ATOM 642 C CA . ASN A 1 85 ? 0.667 -10.933 -12.009 1.00 73.38 85 ASN A CA 1
ATOM 643 C C . ASN A 1 85 ? -0.069 -9.887 -11.165 1.00 73.38 85 ASN A C 1
ATOM 645 O O . ASN A 1 85 ? 0.219 -8.690 -11.239 1.00 73.38 85 ASN A O 1
ATOM 649 N N . GLU A 1 86 ? -0.994 -10.355 -10.331 1.00 73.44 86 GLU A N 1
ATOM 650 C CA . GLU A 1 86 ? -1.685 -9.507 -9.363 1.00 73.44 86 GLU A CA 1
ATOM 651 C C . GLU A 1 86 ? -0.718 -8.985 -8.278 1.00 73.44 86 GLU A C 1
ATOM 653 O O . GLU A 1 86 ? 0.226 -9.687 -7.892 1.00 73.44 86 GLU A O 1
ATOM 658 N N . PRO A 1 87 ? -0.916 -7.745 -7.787 1.00 79.38 87 PRO A N 1
ATOM 659 C CA . PRO A 1 87 ? -0.146 -7.205 -6.673 1.00 79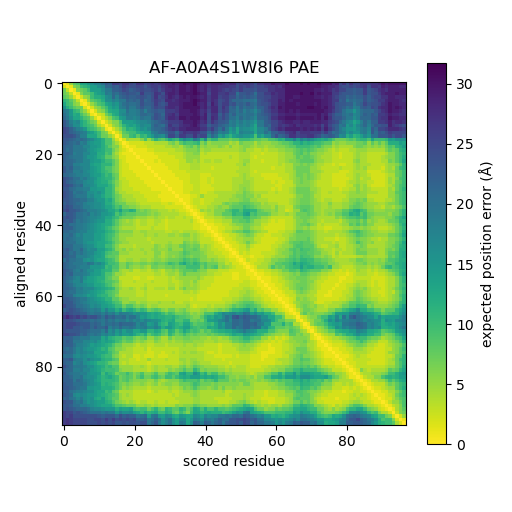.38 87 PRO A CA 1
ATOM 660 C C . PRO A 1 87 ? -0.388 -8.032 -5.411 1.00 79.38 87 PRO A C 1
ATOM 662 O O . PRO A 1 87 ? -1.509 -8.121 -4.918 1.00 79.38 87 PRO A O 1
ATOM 665 N N . VAL A 1 88 ? 0.681 -8.588 -4.845 1.00 84.88 88 VAL A N 1
ATOM 666 C CA . VAL A 1 88 ? 0.609 -9.301 -3.567 1.00 84.88 88 VAL A CA 1
ATOM 667 C C . VAL A 1 88 ? 0.845 -8.305 -2.447 1.00 84.88 88 VAL A C 1
ATOM 669 O O . VAL A 1 88 ? 1.983 -7.894 -2.206 1.00 84.88 88 VAL A O 1
ATOM 672 N N . VAL A 1 89 ? -0.229 -7.905 -1.779 1.00 86.75 89 VAL A N 1
ATOM 673 C CA . VAL A 1 89 ? -0.205 -6.977 -0.651 1.00 86.75 89 VAL A CA 1
ATOM 674 C C . VAL A 1 89 ? -0.204 -7.747 0.666 1.00 86.75 89 VAL A C 1
ATOM 676 O O . VAL A 1 89 ? -0.883 -8.753 0.842 1.00 86.75 89 VAL A O 1
ATOM 679 N N . LEU A 1 90 ? 0.592 -7.255 1.607 1.00 86.81 90 LEU A N 1
ATOM 680 C CA . LEU A 1 90 ? 0.745 -7.793 2.945 1.00 86.81 90 LEU A CA 1
ATOM 681 C C . LEU A 1 90 ? 0.753 -6.631 3.931 1.00 86.81 90 LEU A C 1
ATOM 683 O O . LEU A 1 90 ? 1.659 -5.799 3.896 1.00 86.81 90 LEU A O 1
ATOM 687 N N . ILE A 1 91 ? -0.255 -6.555 4.796 1.00 85.69 91 ILE A N 1
ATOM 688 C CA . ILE A 1 91 ? -0.372 -5.484 5.788 1.00 85.69 91 ILE A CA 1
ATOM 689 C C . ILE A 1 91 ? -0.007 -6.037 7.164 1.00 85.69 91 ILE A C 1
ATOM 691 O O . ILE A 1 91 ? -0.659 -6.934 7.702 1.00 85.69 91 ILE A O 1
ATOM 695 N N . GLU A 1 92 ? 1.060 -5.497 7.743 1.00 81.06 92 GLU A N 1
ATOM 696 C CA . GLU A 1 92 ? 1.558 -5.912 9.047 1.00 81.06 92 GLU A CA 1
ATOM 697 C C . GLU A 1 92 ? 0.559 -5.539 10.149 1.00 81.06 92 GLU A C 1
ATOM 699 O O . GLU A 1 92 ? 0.208 -4.371 10.344 1.00 81.06 92 GLU A O 1
ATOM 704 N N . GLY A 1 93 ? 0.115 -6.552 10.892 1.00 69.00 93 GLY A N 1
ATOM 705 C CA . GLY A 1 93 ? -0.850 -6.409 11.983 1.00 69.00 93 GLY A CA 1
ATOM 706 C C . GLY A 1 93 ? -2.319 -6.582 11.588 1.00 69.00 93 GLY A C 1
ATOM 707 O O . GLY A 1 93 ? -3.149 -6.625 12.486 1.00 69.00 93 GLY A O 1
ATOM 708 N N . LEU A 1 94 ? -2.641 -6.723 10.295 1.00 67.88 94 LEU A N 1
ATOM 709 C CA . LEU A 1 94 ? -4.010 -7.007 9.821 1.00 67.88 94 LEU A CA 1
ATOM 710 C C . LEU A 1 94 ? -4.161 -8.408 9.202 1.00 67.88 94 LEU A C 1
ATOM 712 O O . LEU A 1 94 ? -5.273 -8.891 9.040 1.00 67.88 94 LEU A O 1
ATOM 716 N N . GLY A 1 95 ? -3.045 -9.110 8.986 1.00 45.88 95 GLY A N 1
ATOM 717 C CA . GLY A 1 95 ? -3.021 -10.525 8.622 1.00 45.88 95 GLY A CA 1
ATOM 718 C C . GLY A 1 95 ? -2.814 -10.761 7.127 1.00 45.88 95 GLY A C 1
ATOM 719 O O . GLY A 1 95 ? -3.444 -10.142 6.276 1.00 45.88 95 GLY A O 1
ATOM 720 N N . THR A 1 96 ? -1.896 -11.678 6.826 1.00 43.84 96 THR A N 1
ATOM 721 C CA . THR A 1 96 ? -1.785 -12.380 5.543 1.00 43.84 96 THR A CA 1
ATOM 722 C C . THR A 1 96 ? -3.002 -13.270 5.357 1.00 43.84 96 THR A C 1
ATOM 724 O O . THR A 1 96 ? -3.216 -14.161 6.181 1.00 43.84 96 THR A O 1
ATOM 727 N N . ILE A 1 97 ? -3.763 -13.038 4.291 1.00 38.09 97 ILE A N 1
ATOM 728 C CA . ILE A 1 97 ? -4.692 -14.036 3.754 1.00 38.09 97 ILE A CA 1
ATOM 729 C C . ILE A 1 97 ? -3.923 -14.884 2.746 1.00 38.09 97 ILE A C 1
ATOM 731 O O . ILE A 1 97 ? -3.188 -14.271 1.937 1.00 38.09 97 ILE A O 1
#

Sequence (97 aa):
MPDIPAPGAADYDGLYDQDAAADRCAVAAETQAQQFARLARVTAITDNLWNGKSWVIKGRVEVAESYNDATKPSHKFRCSLRAGNEPVVLIEGLGTI

Nearest PDB structures (foldseek):
  6ojw-assembly1_B  TM=7.104E-01  e=2.497E+00  Sphingomonas paucimobilis

Mean predicted aligned error: 10.12 Å

Organism: NCBI:txid1344951

pLDDT: mean 73.1, std 16.54, range [36.47, 90.44]

Radius of gyration: 15.26 Å; Cα contacts (8 Å, |Δi|>4): 171; chains: 1; bounding box: 30×24×54 Å

Foldseek 3Di:
DDDDDPPDADPQPPDDDLVNQQVLQQVVQQVVLCVVAVGKGFDFWPDWDDPVFWIKTKGWIFGHNDPPPPDRDIWIKIWTGGGRDHILIDTPPRDDD

Solvent-accessible surface area (backbone atoms only — not comparable to full-atom values): 5784 Å² total; per-residue (Å²): 140,81,82,82,70,78,96,76,76,89,86,70,84,81,79,70,50,72,62,61,50,46,51,56,37,39,55,50,43,21,56,57,40,40,75,79,20,78,36,37,42,64,77,44,77,78,42,79,43,76,74,90,69,34,40,40,34,29,28,31,31,33,34,22,79,46,96,83,47,88,66,54,56,70,28,47,31,38,22,40,39,32,80,96,51,75,67,46,64,39,42,56,92,77,58,82,127